Protein AF-A0A2G4U5Q0-F1 (afdb_monomer)

Foldseek 3Di:
DDKDKPADDPVLCVVPDPQFFFFKQAPNFTWGDNVFFWIDGPPGDIDGDPDGPPDGIGTHIGIDDDDDD

Structure (mmCIF, N/CA/C/O backbone):
data_AF-A0A2G4U5Q0-F1
#
_entry.id   AF-A0A2G4U5Q0-F1
#
loop_
_atom_site.group_PDB
_atom_site.id
_atom_site.type_symbol
_atom_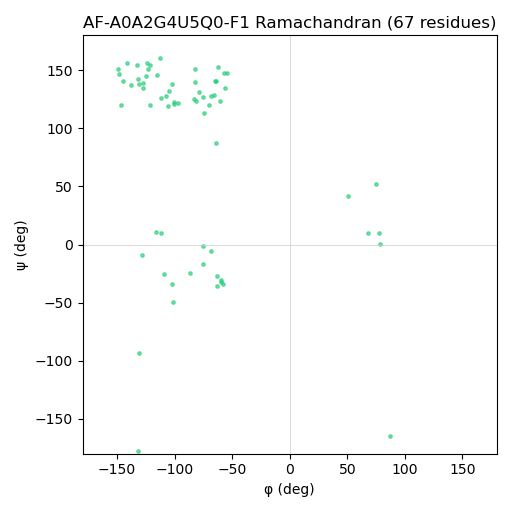site.label_atom_id
_atom_site.label_alt_id
_atom_site.label_comp_id
_atom_site.label_asym_id
_atom_site.label_entity_id
_atom_site.label_seq_id
_atom_site.pdbx_PDB_ins_code
_atom_site.Cartn_x
_atom_site.Cartn_y
_atom_site.Cartn_z
_atom_site.occupancy
_atom_site.B_iso_or_equiv
_atom_site.auth_seq_id
_atom_site.auth_comp_id
_atom_site.auth_asym_id
_atom_site.auth_atom_id
_atom_site.pdbx_PDB_model_num
ATOM 1 N N . MET A 1 1 ? -9.872 6.506 16.965 1.00 84.88 1 MET A N 1
ATOM 2 C CA . MET A 1 1 ? -9.710 6.315 15.515 1.00 84.88 1 MET A CA 1
ATOM 3 C C . MET A 1 1 ? -9.498 4.838 15.272 1.00 84.88 1 MET A C 1
ATOM 5 O O . MET A 1 1 ? -8.803 4.219 16.070 1.00 84.88 1 MET A O 1
ATOM 9 N N . GLU A 1 2 ? -10.120 4.278 14.247 1.00 87.12 2 GLU A N 1
ATOM 10 C CA . GLU A 1 2 ? -9.948 2.876 13.860 1.00 87.12 2 GLU A CA 1
ATOM 11 C C . GLU A 1 2 ? -9.721 2.782 12.354 1.00 87.12 2 GLU A C 1
ATOM 13 O O . GLU A 1 2 ? -10.098 3.685 11.605 1.00 87.12 2 GLU A O 1
ATOM 18 N N . TRP A 1 3 ? -9.052 1.725 11.908 1.00 85.06 3 TRP A N 1
ATOM 19 C CA . TRP A 1 3 ? -8.926 1.454 10.483 1.00 85.06 3 TRP A CA 1
ATOM 20 C C . TRP A 1 3 ? -10.173 0.727 10.007 1.00 85.06 3 TRP A C 1
ATOM 22 O O . TRP A 1 3 ? -10.511 -0.327 10.536 1.00 85.06 3 TRP A O 1
ATOM 32 N N . LYS A 1 4 ? -10.821 1.273 8.981 1.00 89.56 4 LYS A N 1
ATOM 33 C CA . LYS A 1 4 ? -11.921 0.619 8.280 1.00 89.56 4 LYS A CA 1
ATOM 34 C C . LYS A 1 4 ? -11.448 0.163 6.907 1.00 89.56 4 LYS A C 1
ATOM 36 O O . LYS A 1 4 ? -10.897 0.971 6.155 1.00 89.56 4 LYS A O 1
ATOM 41 N N . LEU A 1 5 ? -11.659 -1.114 6.595 1.00 91.69 5 LEU A N 1
ATOM 42 C CA . LEU A 1 5 ? -11.440 -1.660 5.258 1.00 91.69 5 LEU A CA 1
ATOM 43 C C . LEU A 1 5 ? -12.590 -1.210 4.346 1.00 91.69 5 LEU A C 1
ATOM 45 O O . LEU A 1 5 ? -13.761 -1.360 4.693 1.00 91.69 5 LEU A O 1
ATOM 49 N N . MET A 1 6 ? -12.244 -0.609 3.214 1.00 93.25 6 MET A N 1
ATOM 50 C CA . MET A 1 6 ? -13.184 -0.070 2.229 1.00 93.25 6 MET A CA 1
ATOM 51 C C . MET A 1 6 ? -13.330 -1.009 1.029 1.00 93.25 6 MET A C 1
ATOM 53 O O . MET A 1 6 ? -14.419 -1.120 0.474 1.00 93.25 6 MET A O 1
ATOM 57 N N . THR A 1 7 ? -12.247 -1.694 0.647 1.00 93.50 7 THR A N 1
ATOM 58 C CA . THR A 1 7 ? -12.200 -2.678 -0.444 1.00 93.50 7 THR A CA 1
ATOM 59 C C . THR A 1 7 ? -11.152 -3.757 -0.156 1.00 93.50 7 THR A C 1
ATOM 61 O O . THR A 1 7 ? -10.143 -3.477 0.495 1.00 93.50 7 THR A O 1
ATOM 64 N N . GLY A 1 8 ? -11.375 -4.971 -0.672 1.00 93.31 8 GLY A N 1
ATOM 65 C CA . GLY A 1 8 ? -10.484 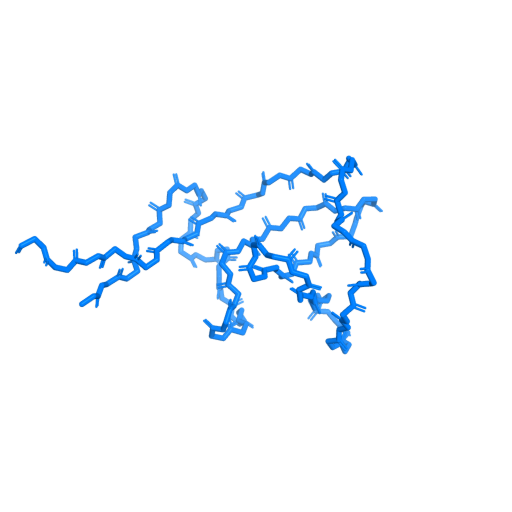-6.123 -0.491 1.00 93.31 8 GLY A CA 1
ATOM 66 C C . GLY A 1 8 ? -10.774 -6.936 0.775 1.00 93.31 8 GLY A 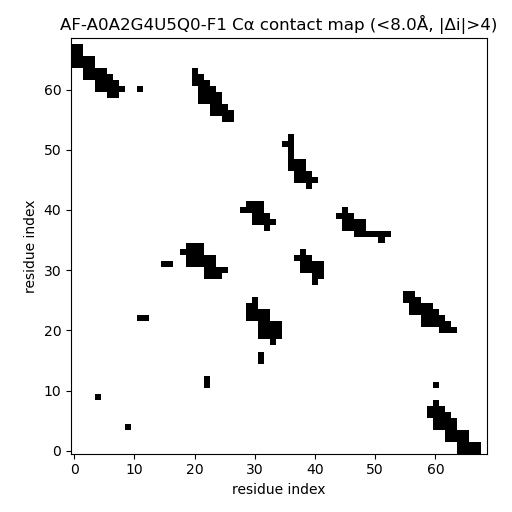C 1
ATOM 67 O O . GLY A 1 8 ? -11.833 -6.812 1.389 1.00 93.31 8 GLY A O 1
ATOM 68 N N . THR A 1 9 ? -9.826 -7.787 1.146 1.00 93.94 9 THR A N 1
ATOM 69 C CA . THR A 1 9 ? -9.832 -8.652 2.331 1.00 93.94 9 THR A CA 1
ATOM 70 C C . THR A 1 9 ? -8.755 -8.215 3.324 1.00 93.94 9 THR A C 1
ATOM 72 O O . THR A 1 9 ? -7.794 -7.539 2.963 1.00 93.94 9 THR A O 1
ATOM 75 N N . GLU A 1 10 ? -8.864 -8.619 4.592 1.00 88.88 10 GLU A N 1
ATOM 76 C CA . GLU A 1 10 ? -7.823 -8.324 5.595 1.00 88.88 10 GLU A CA 1
ATOM 77 C C . GLU A 1 10 ? -6.456 -8.909 5.207 1.00 88.88 10 GLU A C 1
ATOM 79 O O . GLU A 1 10 ? -5.410 -8.307 5.468 1.00 88.88 10 GLU A O 1
ATOM 84 N N . ASN A 1 11 ? -6.472 -10.051 4.515 1.00 93.56 11 ASN A N 1
ATOM 85 C CA . ASN A 1 11 ? -5.272 -10.722 4.035 1.00 93.56 11 ASN A CA 1
ATOM 86 C C . ASN A 1 11 ? -4.489 -9.876 3.024 1.00 93.56 11 ASN A C 1
ATOM 88 O O . ASN A 1 11 ? -3.263 -9.981 2.966 1.00 93.56 11 ASN A O 1
ATOM 92 N N . ASP A 1 12 ? -5.168 -8.980 2.302 1.00 94.06 12 ASP A N 1
ATOM 93 C CA . ASP A 1 12 ? -4.538 -8.053 1.360 1.00 94.06 12 ASP A CA 1
ATOM 94 C C . ASP A 1 12 ? -3.670 -7.003 2.049 1.00 94.06 12 ASP A C 1
ATOM 96 O O . ASP A 1 12 ? -3.015 -6.239 1.358 1.00 94.06 12 ASP A O 1
ATOM 100 N N . PHE A 1 13 ? -3.638 -6.938 3.384 1.00 91.81 13 PHE A N 1
ATOM 101 C CA . PHE A 1 13 ? -2.725 -6.083 4.146 1.00 91.81 13 PHE A CA 1
ATOM 102 C C . PHE A 1 13 ? -1.746 -6.879 5.023 1.00 91.81 13 PHE A C 1
ATOM 104 O O . PHE A 1 13 ? -1.016 -6.291 5.830 1.00 91.81 13 PHE A O 1
ATOM 111 N N . ILE A 1 14 ? -1.666 -8.204 4.855 1.00 89.12 14 ILE A N 1
ATOM 112 C CA . ILE A 1 14 ? -0.652 -9.021 5.529 1.00 89.12 14 ILE A CA 1
ATOM 113 C C . ILE A 1 14 ? 0.740 -8.545 5.094 1.00 89.12 14 ILE A C 1
ATOM 115 O O . ILE A 1 14 ? 1.073 -8.536 3.910 1.00 89.12 14 ILE A O 1
ATOM 119 N N . ARG A 1 15 ? 1.570 -8.169 6.079 1.00 88.50 15 ARG A N 1
ATOM 120 C CA . ARG A 1 15 ? 2.923 -7.589 5.910 1.00 88.50 15 ARG A CA 1
ATOM 121 C C . ARG A 1 15 ? 2.959 -6.186 5.291 1.00 88.50 15 ARG A C 1
ATOM 123 O O . ARG A 1 15 ? 4.045 -5.686 4.992 1.00 88.50 15 ARG A O 1
ATOM 130 N N . ALA A 1 16 ? 1.814 -5.524 5.138 1.00 91.56 16 ALA A N 1
ATOM 131 C CA . ALA A 1 16 ? 1.790 -4.134 4.709 1.00 91.56 16 ALA A CA 1
ATOM 132 C C . ALA A 1 16 ? 2.464 -3.232 5.762 1.00 91.56 16 ALA A C 1
ATOM 134 O O . ALA A 1 16 ? 2.251 -3.418 6.966 1.00 91.56 16 ALA A O 1
ATOM 135 N N . PRO 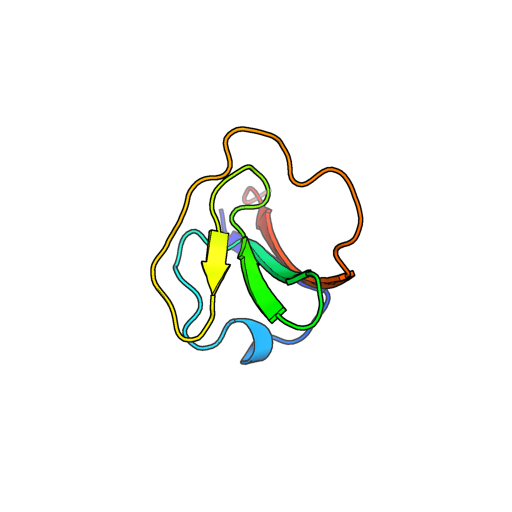A 1 17 ? 3.233 -2.211 5.347 1.00 91.44 17 PRO A N 1
ATOM 136 C CA . PRO A 1 17 ? 3.690 -1.169 6.259 1.00 91.44 17 PRO A CA 1
ATOM 137 C C . PRO A 1 17 ? 2.517 -0.519 7.005 1.00 91.44 17 PRO A C 1
ATOM 139 O O . PRO A 1 17 ? 1.432 -0.354 6.446 1.00 91.44 17 PRO A O 1
ATOM 142 N N . GLN A 1 18 ? 2.726 -0.077 8.250 1.00 88.75 18 GLN A N 1
ATOM 143 C CA . GLN A 1 18 ? 1.665 0.578 9.034 1.00 88.75 18 GLN A CA 1
ATOM 144 C C . GLN A 1 18 ? 1.090 1.822 8.341 1.00 88.75 18 GLN A C 1
ATOM 146 O O . GLN A 1 18 ? -0.103 2.091 8.441 1.00 88.75 18 GLN A O 1
ATOM 151 N N . TRP A 1 19 ? 1.927 2.555 7.603 1.00 91.00 19 TRP A N 1
ATOM 152 C CA . TRP A 1 19 ? 1.515 3.744 6.860 1.00 91.00 19 TRP A CA 1
ATOM 153 C C . TRP A 1 19 ? 0.725 3.428 5.581 1.00 91.00 19 TRP A C 1
ATOM 155 O O . TRP A 1 19 ? 0.071 4.323 5.044 1.00 91.00 19 TRP A O 1
ATOM 165 N N . ALA A 1 20 ? 0.780 2.190 5.077 1.00 93.31 20 ALA A N 1
ATOM 166 C CA . ALA A 1 20 ? 0.115 1.818 3.834 1.00 93.31 20 ALA A CA 1
ATOM 167 C C . ALA A 1 20 ? -1.401 1.915 4.010 1.00 93.31 20 ALA A C 1
ATOM 169 O O . ALA A 1 20 ? -1.963 1.356 4.951 1.00 93.31 20 ALA A O 1
ATOM 170 N N . LYS A 1 21 ? -2.072 2.618 3.105 1.00 94.00 21 LYS A N 1
ATOM 171 C CA . LYS A 1 21 ? -3.533 2.760 3.080 1.00 94.00 21 LYS A CA 1
ATOM 172 C C . LYS A 1 21 ? -4.155 1.997 1.926 1.00 94.00 21 LYS A C 1
ATOM 174 O O . LYS A 1 21 ? -5.314 1.617 2.012 1.00 94.00 21 LYS A O 1
ATOM 179 N N . ARG A 1 22 ? -3.395 1.775 0.857 1.00 94.25 22 ARG A N 1
ATOM 180 C CA . ARG A 1 22 ? -3.853 1.117 -0.362 1.00 94.25 22 ARG A CA 1
ATOM 181 C C . ARG A 1 22 ? -2.863 0.044 -0.785 1.00 94.25 22 ARG A C 1
ATOM 183 O O . ARG A 1 22 ? -1.653 0.249 -0.680 1.00 94.25 22 ARG A O 1
ATOM 190 N N . LEU A 1 23 ? -3.395 -1.058 -1.290 1.00 95.06 23 LEU A N 1
ATOM 191 C CA . LEU A 1 23 ? -2.697 -1.964 -2.187 1.00 95.06 23 LEU A CA 1
ATOM 192 C C . LEU A 1 23 ? -3.164 -1.650 -3.605 1.00 95.06 23 LEU A C 1
ATOM 194 O O . LEU A 1 23 ? -4.364 -1.697 -3.886 1.00 95.06 23 LEU A O 1
ATOM 198 N N . ILE A 1 24 ? -2.228 -1.320 -4.487 1.00 93.06 24 ILE A N 1
ATOM 199 C CA . ILE A 1 24 ? -2.509 -1.030 -5.893 1.00 93.06 24 ILE A CA 1
ATOM 200 C C . ILE A 1 24 ? -1.676 -1.9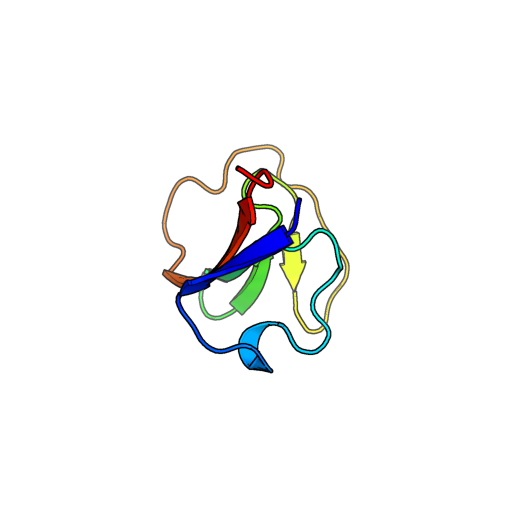33 -6.797 1.00 93.06 24 ILE A C 1
ATOM 202 O O . ILE A 1 24 ? -0.611 -2.408 -6.405 1.00 93.06 24 ILE A O 1
ATOM 206 N N . ASN A 1 25 ? -2.157 -2.144 -8.015 1.00 91.88 25 ASN A N 1
ATOM 207 C CA . ASN A 1 25 ? -1.367 -2.662 -9.118 1.00 91.88 25 ASN A CA 1
ATOM 208 C C . ASN A 1 25 ? -1.070 -1.502 -10.075 1.00 91.88 25 ASN A C 1
ATOM 210 O O . ASN A 1 25 ? -2.008 -0.894 -10.585 1.00 91.88 25 ASN A O 1
ATOM 214 N N . SER A 1 26 ? 0.207 -1.194 -10.277 1.00 88.19 26 SER A N 1
ATOM 215 C CA . SER A 1 26 ? 0.689 -0.194 -11.234 1.00 88.19 26 SER A CA 1
ATOM 216 C C . SER A 1 26 ? 1.629 -0.910 -12.195 1.00 88.19 26 SER A C 1
ATOM 218 O O . SER A 1 26 ? 2.604 -1.513 -11.743 1.00 88.19 26 SER A O 1
ATOM 220 N N . ASP A 1 27 ? 1.319 -0.909 -13.491 1.00 87.19 27 ASP A N 1
ATOM 221 C CA . ASP A 1 27 ? 2.125 -1.567 -14.533 1.00 87.19 27 ASP A CA 1
ATOM 222 C C . ASP A 1 27 ? 2.490 -3.034 -14.229 1.00 87.19 27 A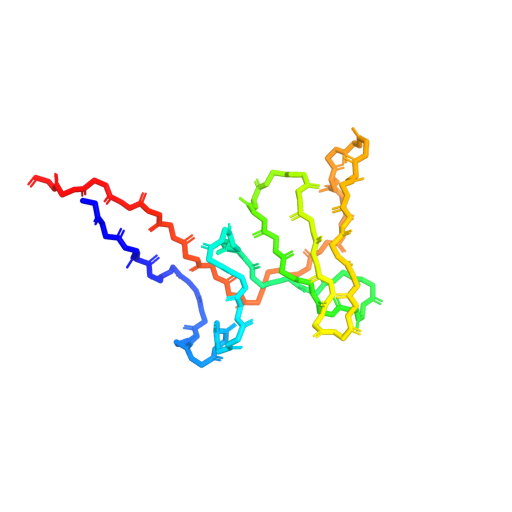SP A C 1
ATOM 224 O O . ASP A 1 27 ? 3.625 -3.482 -14.411 1.00 87.19 27 ASP A O 1
ATOM 228 N N . GLY A 1 28 ? 1.534 -3.800 -13.697 1.00 88.19 28 GLY A N 1
ATOM 229 C CA . GLY A 1 28 ? 1.733 -5.206 -13.335 1.00 88.19 28 GLY A CA 1
ATOM 230 C C . GLY A 1 28 ? 2.470 -5.424 -12.010 1.00 88.19 28 GLY A C 1
ATOM 231 O O . GLY A 1 28 ? 2.668 -6.573 -11.613 1.00 88.19 28 GLY A O 1
ATOM 232 N N . ARG A 1 29 ? 2.855 -4.359 -11.296 1.00 89.00 29 ARG A N 1
ATOM 233 C CA . ARG A 1 29 ? 3.566 -4.424 -10.011 1.00 89.00 29 ARG A CA 1
ATOM 234 C C . ARG A 1 29 ? 2.639 -4.091 -8.850 1.00 89.00 29 ARG A C 1
ATOM 236 O O . ARG A 1 29 ? 1.941 -3.080 -8.869 1.00 89.00 29 ARG A O 1
ATOM 243 N N . LEU A 1 30 ? 2.666 -4.920 -7.806 1.00 92.19 30 LEU A N 1
ATOM 244 C CA . LEU A 1 30 ? 1.930 -4.667 -6.567 1.00 92.19 30 LEU A CA 1
ATOM 245 C C . LEU A 1 30 ? 2.699 -3.705 -5.660 1.00 92.19 30 LEU A C 1
ATOM 247 O O . LEU A 1 30 ? 3.840 -3.975 -5.274 1.00 92.19 30 LEU A O 1
ATOM 251 N N . LEU A 1 31 ? 2.050 -2.601 -5.295 1.00 92.62 31 LEU A N 1
ATOM 252 C CA . LEU A 1 31 ? 2.629 -1.530 -4.491 1.00 92.62 31 LEU A CA 1
ATOM 253 C C . LEU A 1 31 ? 1.743 -1.211 -3.284 1.00 92.62 31 LEU A C 1
ATOM 255 O O . LEU A 1 31 ? 0.530 -1.025 -3.405 1.00 92.62 31 LEU A O 1
ATOM 259 N N . TRP A 1 32 ? 2.374 -1.063 -2.123 1.00 94.50 32 TRP A N 1
ATOM 260 C CA . TRP A 1 32 ? 1.777 -0.404 -0.968 1.00 94.50 32 TRP A CA 1
ATOM 261 C C . TRP A 1 32 ? 1.843 1.105 -1.150 1.00 94.50 32 TRP A C 1
ATOM 263 O O . TRP A 1 32 ? 2.917 1.632 -1.430 1.00 94.50 32 TRP A O 1
ATOM 273 N N . TRP A 1 33 ? 0.728 1.797 -0.935 1.00 92.88 33 TRP A N 1
ATOM 274 C CA . TRP A 1 33 ? 0.627 3.245 -1.102 1.00 92.88 33 TRP A CA 1
ATOM 275 C C . TRP A 1 33 ? -0.017 3.912 0.116 1.00 92.88 33 TRP A C 1
ATOM 277 O O . TRP A 1 33 ? -1.002 3.417 0.666 1.00 92.88 33 TRP A O 1
ATOM 287 N N . ASP A 1 34 ? 0.514 5.0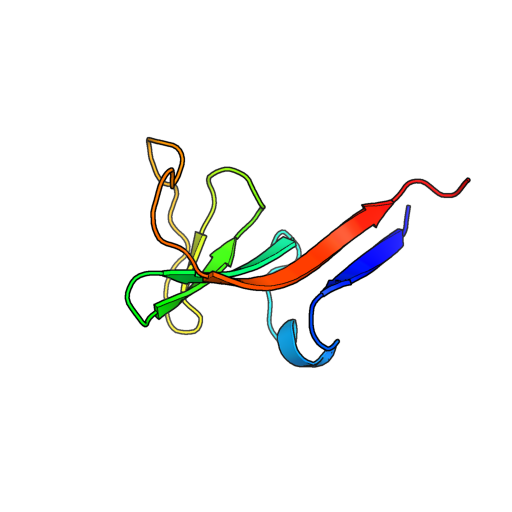57 0.546 1.00 91.38 34 ASP A N 1
ATOM 288 C CA . ASP A 1 34 ? -0.047 5.884 1.629 1.00 91.38 34 ASP A CA 1
ATOM 289 C C . ASP A 1 34 ? -1.297 6.694 1.220 1.00 91.38 34 ASP A C 1
ATOM 291 O O . ASP A 1 34 ? -1.879 7.409 2.048 1.00 91.38 34 ASP A O 1
ATOM 295 N N . GLY A 1 35 ? -1.712 6.582 -0.048 1.00 88.06 35 GLY A N 1
ATOM 296 C CA . GLY A 1 35 ? -2.787 7.368 -0.658 1.00 88.06 35 GLY A CA 1
ATOM 297 C C . GLY A 1 35 ? -2.370 8.792 -1.040 1.00 88.06 35 GLY A C 1
ATOM 298 O O . GLY A 1 35 ? -3.233 9.612 -1.344 1.00 88.06 35 GLY A O 1
ATOM 299 N N . MET A 1 36 ? -1.073 9.100 -0.979 1.00 87.50 36 MET A N 1
ATOM 300 C CA . MET A 1 36 ? -0.479 10.384 -1.337 1.00 87.50 36 MET A CA 1
ATOM 301 C C . MET A 1 36 ? 0.722 10.175 -2.271 1.00 87.50 36 MET A C 1
ATOM 303 O O . MET A 1 36 ? 0.530 10.080 -3.479 1.00 87.50 36 MET A O 1
ATOM 307 N N . ARG A 1 37 ? 1.951 10.078 -1.748 1.00 86.06 37 ARG A N 1
ATOM 308 C CA . ARG A 1 37 ? 3.200 10.058 -2.543 1.00 86.06 37 ARG A CA 1
ATOM 309 C C . ARG A 1 37 ? 4.140 8.900 -2.225 1.00 86.06 37 ARG A C 1
ATOM 311 O O . ARG A 1 37 ? 5.155 8.735 -2.900 1.00 86.06 37 ARG A O 1
ATOM 318 N N . LYS A 1 38 ? 3.850 8.145 -1.171 1.00 90.25 38 LYS A N 1
ATOM 319 C CA . LYS A 1 38 ? 4.778 7.177 -0.601 1.00 90.25 38 LYS A CA 1
ATOM 320 C C . LYS A 1 38 ? 4.427 5.773 -1.060 1.00 90.25 38 LYS A C 1
ATOM 322 O O . LYS A 1 38 ? 3.334 5.290 -0.759 1.00 90.25 38 LYS A O 1
ATOM 327 N N . PHE A 1 39 ? 5.368 5.118 -1.729 1.00 90.12 39 PHE A N 1
ATOM 328 C CA . PHE A 1 39 ? 5.176 3.794 -2.304 1.00 90.12 39 PHE A CA 1
ATOM 329 C C . PHE A 1 39 ? 6.204 2.801 -1.781 1.00 90.12 39 PHE A C 1
ATOM 331 O O . PHE A 1 39 ? 7.333 3.154 -1.441 1.00 90.12 39 PHE A O 1
ATOM 338 N N . LYS A 1 40 ? 5.814 1.529 -1.726 1.00 92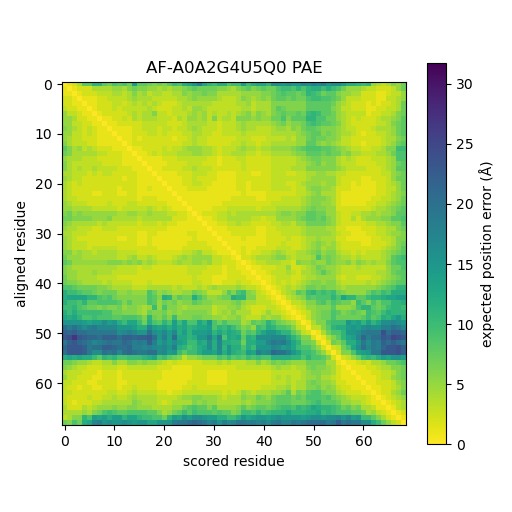.19 40 LYS A N 1
ATOM 339 C CA . LYS A 1 40 ? 6.730 0.427 -1.444 1.00 92.19 40 LYS A CA 1
ATOM 340 C C . LYS A 1 40 ? 6.303 -0.828 -2.216 1.00 92.19 40 LYS A C 1
ATOM 342 O O . LYS A 1 40 ? 5.199 -1.315 -1.967 1.00 92.19 40 LYS A O 1
ATOM 347 N N . PRO A 1 41 ? 7.148 -1.382 -3.102 1.00 90.94 41 PRO A N 1
ATOM 348 C CA . PRO A 1 41 ? 6.919 -2.694 -3.699 1.00 90.94 41 PRO A CA 1
ATOM 349 C C . PRO A 1 41 ? 6.899 -3.792 -2.636 1.00 90.94 41 PRO A C 1
ATOM 351 O O . PRO A 1 41 ? 7.543 -3.666 -1.593 1.00 90.94 41 PRO A O 1
ATOM 354 N N . MET A 1 42 ? 6.181 -4.886 -2.890 1.00 87.00 42 MET A N 1
ATOM 355 C CA . MET A 1 42 ? 6.124 -6.006 -1.939 1.00 87.00 42 MET A CA 1
ATOM 356 C C . MET A 1 42 ? 7.499 -6.625 -1.642 1.00 87.00 42 MET A C 1
ATOM 358 O O . MET A 1 42 ? 7.728 -7.091 -0.527 1.00 87.00 42 MET A O 1
ATOM 362 N N . ASP A 1 43 ? 8.405 -6.595 -2.612 1.00 85.44 43 ASP A N 1
ATOM 363 C CA . ASP A 1 43 ? 9.740 -7.198 -2.610 1.00 85.44 43 ASP A CA 1
ATOM 364 C C . ASP A 1 43 ? 10.879 -6.162 -2.605 1.00 85.44 43 ASP A C 1
ATOM 366 O O . ASP A 1 43 ? 12.046 -6.516 -2.765 1.00 85.44 43 ASP A O 1
ATOM 370 N N . GLY A 1 44 ? 10.562 -4.880 -2.406 1.00 82.69 44 GLY A N 1
ATOM 371 C CA . GLY A 1 44 ? 11.503 -3.787 -2.626 1.00 82.69 44 GLY A CA 1
ATOM 372 C C . GLY A 1 44 ? 11.590 -2.761 -1.503 1.00 82.69 44 GLY A C 1
ATOM 373 O O . GLY A 1 44 ? 10.935 -2.834 -0.455 1.00 82.69 44 GLY A O 1
ATOM 374 N N . SER A 1 45 ? 12.425 -1.761 -1.766 1.00 84.12 45 SER A N 1
ATOM 375 C CA . SER A 1 45 ? 12.598 -0.598 -0.903 1.00 84.12 45 SER A CA 1
ATOM 376 C C . SER A 1 45 ? 11.520 0.451 -1.155 1.00 84.12 45 SER A C 1
ATOM 378 O O . SER A 1 45 ? 10.966 0.579 -2.245 1.00 84.12 45 SER A O 1
ATOM 380 N N . GLU A 1 46 ? 11.225 1.203 -0.105 1.00 84.88 46 GLU A N 1
ATOM 381 C CA . GLU A 1 46 ? 10.322 2.347 -0.139 1.00 84.88 46 GLU A CA 1
ATOM 382 C C . GLU A 1 46 ? 10.883 3.472 -1.024 1.00 84.88 46 GLU A C 1
A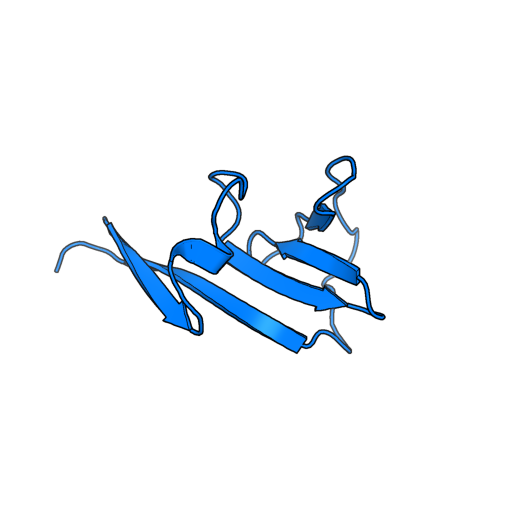TOM 384 O O . GLU A 1 46 ? 12.084 3.741 -0.991 1.00 84.88 46 GLU A O 1
ATOM 389 N N . PHE A 1 47 ? 10.019 4.144 -1.785 1.00 82.31 47 PHE A N 1
ATOM 390 C CA . PHE A 1 47 ? 10.374 5.316 -2.583 1.00 82.31 47 PHE A CA 1
ATOM 391 C C . PHE A 1 47 ? 9.262 6.374 -2.557 1.00 82.31 47 PHE A C 1
ATOM 393 O O . PHE A 1 47 ? 8.091 6.085 -2.297 1.00 82.31 47 PHE A O 1
ATOM 400 N N . ILE A 1 48 ? 9.649 7.626 -2.806 1.00 81.19 48 ILE A N 1
ATOM 401 C CA . ILE A 1 48 ? 8.751 8.783 -2.867 1.00 81.19 48 ILE A CA 1
ATOM 402 C C . ILE A 1 48 ? 8.728 9.257 -4.316 1.00 81.19 48 ILE A C 1
ATOM 404 O O . ILE A 1 48 ? 9.786 9.521 -4.883 1.00 81.19 48 ILE A O 1
ATOM 408 N N . LEU A 1 49 ? 7.542 9.376 -4.908 1.00 69.00 49 LEU A N 1
ATOM 409 C CA . LEU A 1 49 ? 7.407 10.015 -6.218 1.00 69.00 49 LEU A CA 1
ATOM 410 C C . LEU A 1 49 ? 7.358 11.539 -6.067 1.00 69.00 49 LEU A C 1
ATOM 412 O O . LEU A 1 49 ? 6.726 12.063 -5.142 1.00 69.00 49 LEU A O 1
ATOM 416 N N . SER A 1 50 ? 8.036 12.244 -6.980 1.00 60.34 50 SER A N 1
ATOM 417 C CA . SER A 1 50 ? 8.027 13.711 -7.054 1.00 60.34 50 SER A CA 1
ATOM 418 C C . SER A 1 50 ? 6.631 14.241 -7.359 1.00 60.34 50 SER A C 1
ATOM 420 O O . SER A 1 50 ? 6.203 15.230 -6.765 1.00 60.34 50 SER A O 1
ATOM 422 N N . ASP A 1 51 ? 5.877 13.520 -8.183 1.00 60.53 51 ASP A N 1
ATOM 423 C CA . ASP A 1 51 ? 4.566 13.924 -8.674 1.00 60.53 51 ASP A CA 1
ATOM 424 C C . ASP A 1 51 ? 3.515 12.884 -8.285 1.00 60.53 51 ASP A C 1
ATOM 426 O O . ASP A 1 51 ? 3.835 11.732 -7.974 1.00 60.53 51 ASP A O 1
ATOM 430 N N . ARG A 1 52 ? 2.252 13.312 -8.180 1.00 60.62 52 ARG A N 1
ATOM 431 C CA . ARG A 1 52 ? 1.158 12.371 -7.921 1.00 60.62 52 ARG A CA 1
ATOM 432 C C . ARG A 1 52 ? 1.194 11.313 -9.020 1.00 60.62 52 ARG A C 1
ATOM 434 O O . ARG A 1 52 ? 1.336 11.652 -10.188 1.00 60.62 52 ARG A O 1
ATOM 441 N N . LEU A 1 53 ? 1.073 10.047 -8.627 1.00 63.38 53 LEU A N 1
ATOM 442 C CA . LEU A 1 53 ? 0.793 8.956 -9.553 1.00 63.38 53 LEU A CA 1
ATOM 443 C C . LEU A 1 53 ? -0.602 9.244 -10.133 1.00 63.38 53 LEU A C 1
ATOM 445 O O . LEU A 1 53 ? -1.601 8.912 -9.492 1.00 63.38 53 LEU A O 1
ATOM 449 N N . GLU A 1 54 ? -0.667 10.024 -11.214 1.00 57.56 54 GLU A N 1
ATOM 450 C CA . GLU A 1 54 ? -1.938 10.564 -11.703 1.00 57.56 54 GLU A CA 1
ATOM 451 C C . GLU A 1 54 ? -2.673 9.623 -12.642 1.00 57.56 54 GLU A C 1
ATOM 453 O O . GLU A 1 54 ? -3.893 9.650 -12.599 1.00 57.56 54 GLU A O 1
ATOM 458 N N . ASP A 1 55 ? -2.024 8.687 -13.334 1.00 60.47 55 ASP A N 1
ATOM 459 C CA . ASP A 1 55 ? -2.754 7.826 -14.266 1.00 60.47 55 ASP A CA 1
ATOM 460 C C . ASP A 1 55 ? -2.194 6.393 -14.322 1.00 60.47 55 ASP A C 1
ATOM 462 O O . ASP A 1 55 ? -0.989 6.174 -14.232 1.00 60.47 55 ASP A O 1
ATOM 466 N N . ASP A 1 56 ? -3.117 5.429 -14.418 1.00 74.50 56 ASP A N 1
ATOM 467 C CA . ASP A 1 56 ? -2.939 3.975 -14.593 1.00 74.50 56 ASP A CA 1
ATOM 468 C C . ASP A 1 56 ? -2.470 3.114 -13.405 1.00 74.50 56 ASP A C 1
ATOM 470 O O . ASP A 1 56 ? -1.613 2.235 -13.521 1.00 74.50 56 ASP A O 1
ATOM 474 N N . TYR A 1 57 ? -3.153 3.239 -12.261 1.00 85.75 57 TYR A N 1
ATOM 475 C CA . TYR A 1 57 ? -3.160 2.162 -11.263 1.00 85.75 57 TYR A CA 1
ATOM 476 C C . TYR A 1 57 ? -4.548 1.551 -11.059 1.00 85.75 57 TYR A C 1
ATOM 478 O O . TYR A 1 57 ? -5.578 2.225 -11.046 1.00 85.75 57 TYR A O 1
ATOM 486 N N . ARG A 1 58 ? -4.572 0.243 -10.798 1.00 91.62 58 ARG A N 1
ATOM 487 C CA . ARG A 1 58 ? -5.760 -0.480 -10.343 1.00 91.62 58 ARG A CA 1
ATOM 488 C C . ARG A 1 58 ? -5.729 -0.622 -8.827 1.00 91.62 58 ARG A C 1
ATOM 490 O O . ARG A 1 58 ? -4.816 -1.233 -8.275 1.00 91.62 58 ARG A O 1
ATOM 497 N N . LEU A 1 59 ? -6.752 -0.110 -8.147 1.00 93.25 59 LEU A N 1
ATOM 498 C CA . LEU A 1 59 ? -6.941 -0.352 -6.717 1.00 93.25 59 LEU A CA 1
ATOM 499 C C . LEU A 1 59 ? -7.298 -1.827 -6.466 1.00 93.25 59 LEU A C 1
ATOM 501 O O . LEU A 1 59 ? -8.234 -2.346 -7.074 1.00 93.25 59 LEU A O 1
ATOM 505 N N . ILE A 1 60 ? -6.564 -2.484 -5.565 1.00 95.06 60 ILE A N 1
ATOM 506 C CA . ILE A 1 60 ? -6.816 -3.869 -5.137 1.00 95.06 60 ILE A CA 1
ATOM 507 C C . ILE A 1 60 ? -7.515 -3.882 -3.775 1.00 95.06 60 ILE A C 1
ATOM 509 O O . ILE A 1 60 ? -8.553 -4.521 -3.627 1.00 95.06 60 ILE A O 1
ATOM 513 N N . ALA A 1 61 ? -6.981 -3.134 -2.805 1.00 95.81 61 ALA A N 1
ATOM 514 C CA . ALA A 1 61 ? -7.548 -3.023 -1.463 1.00 95.81 61 ALA A CA 1
ATOM 515 C C . ALA A 1 61 ? -7.280 -1.637 -0.853 1.00 95.81 61 ALA A C 1
ATOM 517 O O . ALA A 1 61 ? -6.235 -1.034 -1.104 1.00 95.81 61 ALA A O 1
ATOM 518 N N . GLU A 1 62 ? -8.199 -1.127 -0.033 1.00 95.69 62 GLU A N 1
ATOM 519 C CA . GLU A 1 62 ? -8.091 0.182 0.626 1.00 95.69 62 GLU A CA 1
ATOM 520 C C . GLU A 1 62 ? -8.552 0.116 2.081 1.00 95.69 62 GLU A C 1
ATOM 522 O O . GLU A 1 62 ? -9.609 -0.431 2.386 1.00 95.69 62 GLU A O 1
ATOM 527 N N . ARG A 1 63 ? -7.799 0.766 2.973 1.00 93.31 63 ARG A N 1
ATOM 528 C CA . ARG A 1 63 ? -8.193 1.061 4.351 1.00 93.31 63 ARG A CA 1
ATOM 529 C C . ARG A 1 63 ? -8.083 2.552 4.650 1.00 93.31 63 ARG A C 1
ATOM 531 O O . ARG A 1 63 ? -7.155 3.230 4.205 1.00 93.31 63 ARG A O 1
ATOM 538 N N . ARG A 1 64 ? -8.998 3.063 5.473 1.00 89.62 64 ARG A N 1
ATOM 539 C CA . ARG A 1 64 ? -9.004 4.461 5.924 1.00 89.62 64 ARG A CA 1
ATOM 540 C C . ARG A 1 64 ? -9.070 4.539 7.440 1.00 89.62 64 ARG A C 1
ATOM 542 O O . ARG A 1 64 ? -9.825 3.803 8.068 1.00 89.62 64 ARG A O 1
ATOM 549 N N . LEU A 1 65 ? -8.301 5.458 8.018 1.00 88.62 65 LEU A N 1
ATOM 550 C CA . LEU A 1 65 ? -8.441 5.808 9.422 1.00 88.62 65 LEU A CA 1
ATOM 551 C C . LEU A 1 65 ? -9.710 6.651 9.579 1.00 88.62 65 LEU A C 1
ATOM 553 O O . LEU A 1 65 ? -9.785 7.760 9.044 1.00 88.62 65 LEU A O 1
ATOM 557 N N . VAL A 1 66 ? -10.708 6.115 10.271 1.00 84.38 66 VAL A N 1
ATOM 558 C CA . VAL A 1 66 ? -11.962 6.812 10.563 1.00 84.38 66 VAL A CA 1
ATOM 559 C C . VAL A 1 66 ? -11.957 7.309 12.016 1.00 84.38 66 VAL A C 1
ATOM 561 O O . VAL A 1 66 ? -11.466 6.607 12.915 1.00 84.38 66 VAL A O 1
ATOM 564 N N . PRO A 1 67 ? -12.436 8.539 12.288 1.00 82.62 67 PRO A N 1
ATOM 565 C CA . PRO A 1 67 ? -12.677 8.996 13.652 1.00 82.62 67 PRO A CA 1
ATOM 566 C C . PRO A 1 67 ? -13.639 8.046 14.368 1.00 82.62 67 PRO A C 1
ATOM 568 O O . PRO A 1 67 ? -14.519 7.468 13.736 1.00 82.62 67 PRO A O 1
ATOM 571 N N . LYS A 1 68 ? -13.471 7.894 15.688 1.00 78.12 68 LYS A N 1
ATOM 572 C CA . LYS A 1 68 ? -14.554 7.323 16.495 1.00 78.12 68 LYS A CA 1
ATOM 573 C C . LYS A 1 68 ? -15.641 8.399 16.518 1.00 78.12 68 LYS A C 1
ATOM 575 O O . LYS A 1 68 ? -15.308 9.531 16.867 1.00 78.12 68 LYS A O 1
ATOM 580 N N . VAL A 1 69 ? -16.828 8.058 16.015 1.00 71.94 69 VAL A N 1
ATOM 581 C CA . VAL A 1 69 ? -18.019 8.922 16.060 1.00 71.94 69 VAL A CA 1
ATOM 582 C C . VAL A 1 69 ? -18.337 9.257 17.511 1.00 71.94 69 VAL A C 1
ATOM 584 O O . VAL A 1 69 ? -18.173 8.344 18.354 1.00 71.94 69 VAL A O 1
#

Solvent-accessible surface area (backbone atoms only — not comparable to full-atom values): 4205 Å² total; per-residue (Å²): 104,48,79,43,79,78,43,70,58,77,72,74,49,68,89,54,59,90,71,45,28,29,32,30,36,43,90,91,40,59,30,36,24,51,84,66,47,45,37,27,42,86,91,55,72,72,49,72,52,96,57,70,87,81,80,73,67,46,83,60,28,33,44,44,80,40,75,69,128

Sequence (69 aa):
MEWKLMTGTENDFIRAPQWAKRLINSDGRLLWWDGMRKFKPMDGSEFILSDRLEDDYRLIAERRLVPKV

Radius of gyration: 11.99 Å; Cα contacts (8 Å, |Δi|>4): 122; chains: 1; bounding box: 31×25×31 Å

Organism: Yersinia bercovieri (NCBI:txid634)

Mean predicted aligned error: 5.33 Å

Secondary structure (DSSP, 8-state):
-EEEEEES-GGGGTT--TT--EEEEETTEEEEE-SSSEEEETTS--EE-SS---S-EEEEEEEEEEPP-

pLDDT: mean 86.43, std 9.59, range [57.56, 95.81]